Protein AF-K0XUV5-F1 (afdb_monomer_lite)

pLDDT: mean 91.11, std 4.99, range [62.06, 97.81]

Secondary structure (DSSP, 8-state):
--EEEEPTT-TT--EEEEEE-S--TT-TTHHHH-SSSSPPEEEE-HHHHHHHHHHHHHHHSHHHHHHHHHHIIIIIHHHHIIIIIT---S----SHHHHHHHHHHHHHHHHHHHHHHHHHHHHH--

Foldseek 3Di:
DPDKDFDPPDPPRFIKDKDFDPDPPPPPCCVVQDPDPGTDIDIDGVVVVVVVVVVVCCCPDPVNVVVVVVCCVPPVVLVCCCCPVVVCPDQDDDDPVSSVVVVVVSVVVSVVVVVVVVVVVVVVVD

Radius of gyration: 26.23 Å; chains: 1; bounding box: 59×37×67 Å

Sequence (126 aa):
FLCRKDVRGNQYGRKEELYECEDCSGCPYAKKCKNTDKNRTVRINQELTSMHQEVIENLESIHGALLRMNRSIQAEGAYGIMKNDRWYKRIVRRGIHSVKLEVLLVAIGHNLYKYQKKKMRNRTAA

Structure (mmCIF, N/CA/C/O backbone):
data_AF-K0XUV5-F1
#
_entry.id   AF-K0XUV5-F1
#
loop_
_atom_site.group_PDB
_atom_site.id
_atom_site.type_symbol
_atom_site.label_atom_id
_atom_site.label_alt_id
_atom_site.label_comp_id
_atom_site.label_asym_id
_atom_site.label_entity_id
_atom_site.label_seq_id
_atom_site.pdbx_PDB_ins_code
_atom_site.Cartn_x
_atom_site.Cartn_y
_atom_site.Cartn_z
_atom_site.occupancy
_atom_site.B_iso_or_equiv
_atom_site.auth_seq_id
_atom_site.auth_comp_id
_atom_site.auth_asym_id
_atom_site.auth_atom_id
_atom_site.pdbx_PDB_model_num
ATOM 1 N N . PHE A 1 1 ? -12.977 1.619 30.925 1.00 87.69 1 PHE A N 1
ATOM 2 C CA . PHE A 1 1 ? -12.492 0.456 30.141 1.00 87.69 1 PHE A CA 1
ATOM 3 C C . PHE A 1 1 ? -13.566 -0.612 30.194 1.00 87.69 1 PHE A C 1
ATOM 5 O O . PHE A 1 1 ? -14.115 -0.800 31.269 1.00 87.69 1 PHE A O 1
ATOM 12 N N . LEU A 1 2 ? -13.897 -1.254 29.072 1.00 90.50 2 LEU A N 1
ATOM 13 C CA . LEU A 1 2 ? -14.992 -2.226 29.016 1.00 90.50 2 LEU A CA 1
ATOM 14 C C . LEU A 1 2 ? -14.473 -3.652 28.823 1.00 90.50 2 LEU A C 1
ATOM 16 O O . LEU A 1 2 ? -14.714 -4.513 29.660 1.00 90.50 2 LEU A O 1
ATOM 20 N N . CYS A 1 3 ? -13.730 -3.907 27.745 1.00 91.12 3 CYS A N 1
ATOM 21 C CA . CYS A 1 3 ? -13.092 -5.201 27.520 1.00 91.12 3 CYS A CA 1
ATOM 22 C C . CYS A 1 3 ? -11.968 -5.113 26.485 1.00 91.12 3 CYS A C 1
ATOM 24 O O . CYS A 1 3 ? -11.850 -4.136 25.742 1.00 91.12 3 CYS A O 1
ATOM 26 N N . ARG A 1 4 ? -11.172 -6.181 26.402 1.00 92.12 4 ARG A N 1
ATOM 27 C CA . ARG A 1 4 ? -10.244 -6.432 25.298 1.00 92.12 4 ARG A CA 1
ATOM 28 C C . ARG A 1 4 ? -10.768 -7.617 24.490 1.00 92.12 4 ARG A C 1
ATOM 30 O O . ARG A 1 4 ? -11.144 -8.631 25.073 1.00 92.12 4 ARG A O 1
ATOM 37 N N . LYS A 1 5 ? -10.807 -7.491 23.166 1.00 91.69 5 LYS A N 1
ATOM 38 C CA . LYS A 1 5 ? -11.322 -8.531 22.264 1.00 91.69 5 LYS A CA 1
ATOM 39 C C . LYS A 1 5 ? -10.470 -8.658 21.012 1.00 91.69 5 LYS A C 1
ATOM 41 O O . LYS A 1 5 ? -9.811 -7.702 20.613 1.00 91.69 5 LYS A O 1
ATOM 46 N N . ASP A 1 6 ? -10.504 -9.821 20.379 1.00 90.44 6 ASP A N 1
ATOM 47 C CA . ASP A 1 6 ? -9.756 -10.045 19.146 1.00 90.44 6 ASP A CA 1
ATOM 48 C C . ASP A 1 6 ? -10.371 -9.262 17.979 1.00 90.44 6 ASP A C 1
ATOM 50 O O . ASP A 1 6 ? -11.596 -9.153 17.837 1.00 90.44 6 ASP A O 1
ATOM 54 N N . VAL A 1 7 ? -9.513 -8.709 17.120 1.00 87.75 7 VAL A N 1
ATOM 55 C CA . VAL A 1 7 ? -9.963 -8.019 15.908 1.00 87.75 7 VAL A CA 1
ATOM 56 C C . VAL A 1 7 ? -10.528 -9.051 14.933 1.00 87.75 7 VAL A C 1
ATOM 58 O O . VAL A 1 7 ? -9.843 -9.978 14.501 1.00 87.75 7 VAL A O 1
ATOM 61 N N . ARG A 1 8 ? -11.796 -8.888 14.552 1.00 84.69 8 ARG A N 1
ATOM 62 C CA . ARG A 1 8 ? -12.488 -9.834 13.667 1.00 84.69 8 ARG A CA 1
ATOM 63 C C . ARG A 1 8 ? -11.822 -9.889 12.286 1.00 84.69 8 ARG A C 1
ATOM 65 O O . ARG A 1 8 ? -11.578 -8.854 11.675 1.00 84.69 8 ARG A O 1
ATOM 72 N N . GLY A 1 9 ? -11.572 -11.100 11.784 1.00 83.75 9 GLY A N 1
ATOM 73 C CA . GLY A 1 9 ? -10.949 -11.318 10.469 1.00 83.75 9 GLY A CA 1
ATOM 74 C C . GLY A 1 9 ? -9.446 -11.027 10.430 1.00 83.75 9 GLY A C 1
ATOM 75 O O . GLY A 1 9 ? -8.860 -10.931 9.355 1.00 83.75 9 GLY A O 1
ATOM 76 N N . ASN A 1 10 ? -8.814 -10.868 11.590 1.00 81.00 10 ASN A N 1
ATOM 77 C CA . ASN A 1 10 ? -7.397 -10.584 11.684 1.00 81.00 10 ASN A CA 1
ATOM 78 C C . ASN A 1 10 ? -6.562 -11.869 11.676 1.00 81.00 10 ASN A C 1
ATOM 80 O O . ASN A 1 10 ? -6.668 -12.687 12.583 1.00 81.00 10 ASN A O 1
ATOM 84 N N . GLN A 1 11 ? -5.677 -12.005 10.692 1.00 80.31 11 GLN A N 1
ATOM 85 C CA . GLN A 1 11 ? -4.745 -13.135 10.597 1.00 80.31 11 GLN A CA 1
ATOM 86 C C . GLN A 1 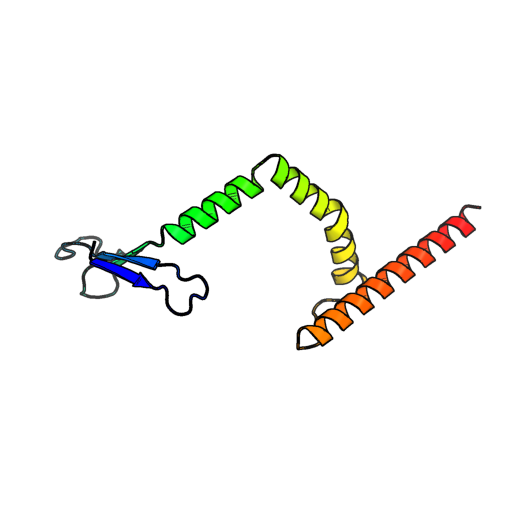11 ? -3.526 -12.995 11.526 1.00 80.31 11 GLN A C 1
ATOM 88 O O . GLN A 1 11 ? -2.779 -13.949 11.698 1.00 80.31 11 GLN A O 1
ATOM 93 N N . TYR A 1 12 ? -3.340 -11.824 12.145 1.00 79.50 12 TYR A N 1
ATOM 94 C CA . TYR A 1 12 ? -2.172 -11.489 12.967 1.00 79.50 12 TYR A CA 1
ATOM 95 C C . TYR A 1 12 ? -2.457 -11.511 14.479 1.00 79.50 12 TYR A C 1
ATOM 97 O O . TYR A 1 12 ? -1.673 -10.972 15.249 1.00 79.50 12 TYR A O 1
ATOM 105 N N . GLY A 1 13 ? -3.605 -12.042 14.922 1.00 83.50 13 GLY A N 1
ATOM 106 C CA . GLY A 1 13 ? -3.913 -12.233 16.355 1.00 83.50 13 GLY A CA 1
ATOM 107 C C . GLY A 1 13 ? -4.067 -10.963 17.212 1.00 83.50 13 GLY A C 1
ATOM 108 O O . GLY A 1 13 ? -4.224 -11.059 18.423 1.00 83.50 13 GLY A O 1
ATOM 109 N N . ARG A 1 14 ? -4.032 -9.777 16.599 1.00 88.56 14 ARG A N 1
ATOM 110 C CA . ARG A 1 14 ? -4.155 -8.472 17.275 1.00 88.56 14 ARG A CA 1
ATOM 111 C C . ARG A 1 14 ? -5.469 -8.291 18.023 1.00 88.56 14 ARG A C 1
ATOM 113 O O . ARG A 1 14 ? -6.534 -8.686 17.528 1.00 88.56 14 ARG A O 1
ATOM 120 N N . LYS A 1 15 ? -5.386 -7.562 19.135 1.00 90.31 15 LYS A N 1
ATOM 121 C CA . LYS A 1 15 ? -6.513 -7.233 20.015 1.00 90.31 15 LYS A CA 1
ATOM 122 C C . LYS A 1 15 ? -6.904 -5.758 19.928 1.00 90.31 15 LYS A C 1
ATOM 124 O O . LYS A 1 15 ? -6.077 -4.885 19.687 1.00 90.31 15 LYS A O 1
ATOM 129 N N . GLU A 1 16 ? -8.188 -5.480 20.124 1.00 92.81 16 GLU A N 1
ATOM 130 C CA . GLU A 1 16 ? -8.725 -4.131 20.297 1.00 92.81 16 GLU A CA 1
ATOM 131 C C . GLU A 1 16 ? -9.319 -3.964 21.697 1.00 92.81 16 GLU A C 1
ATOM 133 O O . GLU A 1 16 ? -9.958 -4.862 22.252 1.00 92.81 16 GLU A O 1
ATOM 138 N N . GLU A 1 17 ? -9.101 -2.789 22.269 1.00 93.69 17 GLU A N 1
ATOM 139 C CA . GLU A 1 17 ? -9.635 -2.367 23.554 1.00 93.69 17 GLU A CA 1
ATOM 140 C C . GLU A 1 17 ? -10.884 -1.524 23.323 1.00 93.69 17 GLU A C 1
ATOM 142 O O . GLU A 1 17 ? -10.882 -0.569 22.539 1.00 93.69 17 GLU A O 1
ATOM 147 N N . LEU A 1 18 ? -11.966 -1.890 24.003 1.00 93.19 18 LEU A N 1
ATOM 148 C CA . LEU A 1 18 ? -13.206 -1.137 24.005 1.00 93.19 18 LEU A CA 1
ATOM 149 C C . LEU A 1 18 ? -13.264 -0.272 25.262 1.00 93.19 18 LEU A C 1
ATOM 151 O O . LEU A 1 18 ? -13.167 -0.768 26.386 1.0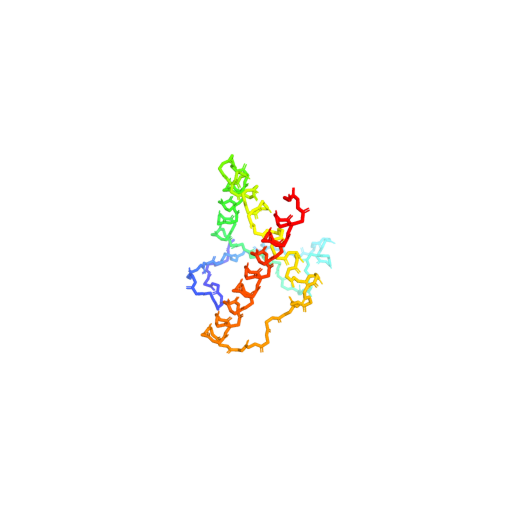0 93.19 18 LEU A O 1
ATOM 155 N N . TYR A 1 19 ? -13.480 1.019 25.066 1.00 92.44 19 TYR A N 1
ATOM 156 C CA . TYR A 1 19 ? -13.735 1.982 26.125 1.00 92.44 19 TYR A CA 1
ATOM 157 C C . TYR A 1 19 ? -15.152 2.500 25.965 1.00 92.44 19 TYR A C 1
ATOM 159 O O . TYR A 1 19 ? -15.567 2.813 24.854 1.00 92.44 19 TYR A O 1
ATOM 167 N N . GLU A 1 20 ? -15.888 2.597 27.059 1.00 92.75 20 GLU A N 1
ATOM 168 C CA . GLU A 1 20 ? -17.205 3.220 27.091 1.00 92.75 20 GLU A CA 1
ATOM 169 C C . GLU A 1 20 ? -17.159 4.402 28.053 1.00 92.75 20 GLU A C 1
ATOM 171 O O . GLU A 1 20 ? -16.466 4.355 29.071 1.00 92.75 20 GLU A O 1
ATOM 176 N N . CYS A 1 21 ? -17.844 5.476 27.675 1.00 91.06 21 CYS A N 1
ATOM 177 C CA . CYS A 1 21 ? -18.056 6.629 28.531 1.00 91.06 21 CYS A CA 1
ATOM 178 C C . CYS A 1 21 ? -18.965 6.242 29.706 1.00 91.06 21 CYS A C 1
ATOM 180 O O . CYS A 1 21 ? -19.957 5.545 29.505 1.00 91.06 21 CYS A O 1
ATOM 182 N N . GLU A 1 22 ? -18.628 6.698 30.912 1.00 88.62 22 GLU A N 1
ATOM 183 C CA . GLU A 1 22 ? -19.354 6.350 32.141 1.00 88.62 22 GLU A CA 1
ATOM 184 C C . GLU A 1 22 ? -20.810 6.820 32.091 1.00 88.62 22 GLU A C 1
ATOM 186 O O . GLU A 1 22 ? -21.721 6.028 32.326 1.00 88.62 22 GLU A O 1
ATOM 191 N N . ASP A 1 23 ? -21.035 8.073 31.692 1.00 89.44 23 ASP A N 1
ATOM 192 C CA . ASP A 1 23 ? -22.372 8.617 31.496 1.00 89.44 23 ASP A CA 1
ATOM 193 C C . ASP A 1 23 ? -22.399 9.664 30.376 1.00 89.44 23 ASP A C 1
ATOM 195 O O . ASP A 1 23 ? -21.607 10.606 30.335 1.00 89.44 23 ASP A O 1
ATOM 199 N N . CYS A 1 24 ? -23.321 9.487 29.432 1.00 87.94 24 CYS A N 1
ATOM 200 C CA . CYS A 1 24 ? -23.600 10.451 28.368 1.00 87.94 24 CYS A CA 1
ATOM 201 C C . CYS A 1 24 ? -24.914 11.219 28.588 1.00 87.94 24 CYS A C 1
ATOM 203 O O . CYS A 1 24 ? -25.306 12.002 27.714 1.00 87.94 24 CYS A O 1
ATOM 205 N N . SER A 1 25 ? -25.616 10.982 29.696 1.00 86.12 25 SER A N 1
ATOM 206 C CA . SER A 1 25 ? -26.890 11.618 30.028 1.00 86.12 25 SER A CA 1
ATOM 207 C C . SER A 1 25 ? -26.691 13.118 30.243 1.00 86.12 25 SER A C 1
ATOM 209 O O . SER A 1 25 ? -25.774 13.553 30.930 1.00 86.12 25 SER A O 1
ATOM 211 N N . GLY A 1 26 ? -27.505 13.942 29.579 1.00 85.75 26 GLY A N 1
ATOM 212 C CA . GLY A 1 26 ? -27.391 15.404 29.668 1.00 85.75 26 GLY A CA 1
ATOM 213 C C . GLY A 1 26 ? -26.158 16.016 28.984 1.00 85.75 26 GLY A C 1
ATOM 214 O O . GLY A 1 26 ? -25.953 17.223 29.085 1.00 85.75 26 GLY A O 1
ATOM 215 N N . CYS A 1 27 ? -25.347 15.239 28.253 1.00 86.25 27 CYS A N 1
ATOM 216 C CA . CYS A 1 27 ? -24.184 15.784 27.556 1.00 86.25 27 CYS A CA 1
ATOM 217 C C . CYS A 1 27 ? -24.624 16.765 26.441 1.00 86.25 27 CYS A C 1
ATOM 219 O O . CYS A 1 27 ? -25.276 16.340 25.480 1.00 86.25 27 CYS A O 1
ATOM 221 N N . PRO A 1 28 ? -24.218 18.053 26.479 1.00 90.31 28 PRO A N 1
ATOM 222 C CA . PRO A 1 28 ? -24.636 19.051 25.485 1.00 90.31 28 PRO A CA 1
ATOM 223 C C . PRO A 1 28 ? -24.118 18.733 24.075 1.00 90.31 28 PRO A C 1
ATOM 225 O O . PRO A 1 28 ? -24.689 19.159 23.071 1.00 90.31 28 PRO A O 1
ATOM 228 N N . TYR A 1 29 ? -23.057 17.929 23.985 1.00 88.81 29 TYR A N 1
ATOM 229 C CA . TYR A 1 29 ? -22.463 17.480 22.731 1.00 88.81 29 TYR A CA 1
ATOM 230 C C . TYR A 1 29 ? -22.972 16.112 22.268 1.00 88.81 29 TYR A C 1
ATOM 232 O O . TYR A 1 29 ? -22.529 15.649 21.218 1.00 88.81 29 TYR A O 1
ATOM 240 N N . ALA A 1 30 ? -23.901 15.466 22.989 1.00 86.62 30 ALA A N 1
ATOM 241 C CA . ALA A 1 30 ? -24.385 14.120 22.670 1.00 86.62 30 ALA A CA 1
ATOM 242 C C . ALA A 1 30 ? -24.806 13.991 21.199 1.00 86.62 30 ALA A C 1
ATOM 244 O O . ALA A 1 30 ? -24.334 13.086 20.519 1.00 86.62 30 ALA A O 1
ATOM 245 N N . LYS A 1 31 ? -25.564 14.969 20.675 1.00 86.56 31 LYS A N 1
ATOM 246 C CA . LYS A 1 31 ? -26.018 15.000 19.270 1.00 86.56 31 LYS A CA 1
ATOM 247 C C . LYS A 1 31 ? -24.882 15.013 18.233 1.00 86.56 31 LYS A C 1
ATOM 249 O O . LYS A 1 31 ? -25.098 14.582 17.110 1.00 86.56 31 LYS A O 1
ATOM 254 N N . LYS A 1 32 ? -23.693 15.527 18.576 1.00 89.75 32 LYS A N 1
ATOM 255 C CA . LYS A 1 32 ? -22.501 15.541 17.697 1.00 89.75 32 LYS A CA 1
ATOM 256 C C . LYS A 1 32 ? -21.556 14.363 17.960 1.00 89.75 32 LYS A C 1
ATOM 258 O O . LYS A 1 32 ? -20.685 14.066 17.152 1.00 89.75 32 LYS A O 1
ATOM 263 N N . CYS A 1 33 ? -21.680 13.748 19.131 1.00 87.19 33 CYS A N 1
ATOM 264 C CA . CYS A 1 33 ? -20.731 12.800 19.701 1.00 87.19 33 CYS A CA 1
ATOM 265 C C . CYS A 1 33 ? -21.172 11.344 19.484 1.00 87.19 33 CYS A C 1
ATOM 267 O O . CYS A 1 33 ? -20.324 10.474 19.278 1.00 87.19 33 CYS A O 1
ATOM 269 N N . LYS A 1 34 ? -22.485 11.080 19.522 1.00 86.25 34 LYS A N 1
ATOM 270 C CA . LYS A 1 34 ? -23.090 9.754 19.374 1.00 86.25 34 LYS A CA 1
ATOM 271 C C . LYS A 1 34 ? -24.367 9.815 18.531 1.00 86.25 34 LYS A C 1
ATOM 273 O O . LYS A 1 34 ? -25.108 10.788 18.590 1.00 86.25 34 LYS A O 1
ATOM 278 N N . ASN A 1 35 ? -24.634 8.731 17.802 1.00 85.75 35 ASN A N 1
ATOM 279 C CA . ASN A 1 35 ? -25.840 8.570 16.976 1.00 85.75 35 ASN A CA 1
ATOM 280 C C . ASN A 1 35 ? -26.886 7.638 17.614 1.00 85.75 35 ASN A C 1
ATOM 282 O O . ASN A 1 35 ? -27.937 7.406 17.030 1.00 85.75 35 ASN A O 1
ATOM 286 N N . THR A 1 36 ? -26.586 7.062 18.779 1.00 87.00 36 THR A N 1
ATOM 287 C CA . THR A 1 36 ? -27.451 6.112 19.491 1.00 87.00 36 THR A CA 1
ATOM 288 C C . THR A 1 36 ? -27.668 6.563 20.927 1.00 87.00 36 THR A C 1
ATOM 290 O O . THR A 1 36 ? -26.817 7.255 21.489 1.00 87.00 36 THR A O 1
ATOM 293 N N . ASP A 1 37 ? -28.739 6.085 21.556 1.00 84.75 37 ASP A N 1
ATOM 294 C CA . ASP A 1 37 ? -29.068 6.435 22.944 1.00 84.75 37 ASP A CA 1
ATOM 295 C C . ASP A 1 37 ? -28.071 5.870 23.968 1.00 84.75 37 ASP A C 1
ATOM 297 O O . ASP A 1 37 ? -27.898 6.440 25.043 1.00 84.75 37 ASP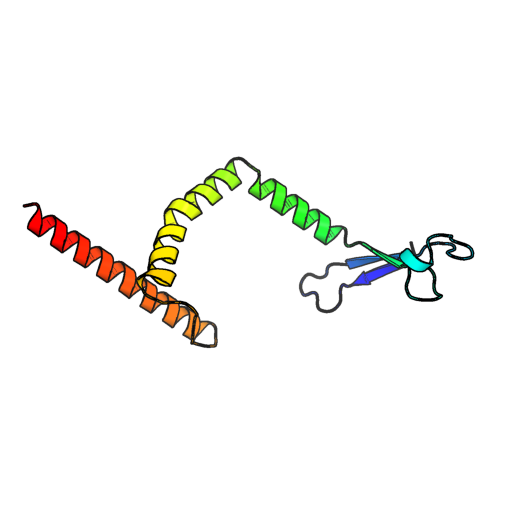 A O 1
ATOM 301 N N . LYS A 1 38 ? -27.326 4.817 23.605 1.00 88.56 38 LYS A N 1
ATOM 302 C CA . LYS A 1 38 ? -26.259 4.211 24.425 1.00 88.56 38 LYS A CA 1
ATOM 303 C C . LYS A 1 38 ? -25.112 5.182 24.721 1.00 88.56 38 LYS A C 1
ATOM 305 O O . LYS A 1 38 ? -24.965 6.197 24.039 1.00 88.56 38 LYS A O 1
ATOM 310 N N . ASN A 1 39 ? -24.284 4.882 25.718 1.00 91.19 39 ASN A N 1
ATOM 311 C CA . ASN A 1 39 ? -23.071 5.656 25.973 1.00 91.19 39 ASN A CA 1
ATOM 312 C C . ASN A 1 39 ? -22.089 5.537 24.800 1.00 91.19 39 ASN A C 1
ATOM 314 O O . ASN A 1 39 ? -22.116 4.588 24.012 1.00 91.19 39 ASN A O 1
ATOM 318 N N . ARG A 1 40 ? -21.233 6.550 24.631 1.00 90.31 40 ARG A N 1
ATOM 319 C CA . ARG A 1 40 ? -20.249 6.535 23.548 1.00 90.31 40 ARG A CA 1
ATOM 320 C C . ARG A 1 40 ? -19.193 5.475 23.828 1.00 90.31 40 ARG A C 1
ATOM 322 O O . ARG A 1 40 ? -18.508 5.536 24.845 1.00 90.31 40 ARG A O 1
ATOM 329 N N . THR A 1 41 ? -18.998 4.582 22.864 1.00 91.19 41 THR A N 1
ATOM 330 C CA . THR A 1 41 ? -17.887 3.631 22.864 1.00 91.19 41 THR A CA 1
ATOM 331 C C . THR A 1 41 ? -16.784 4.070 21.908 1.00 91.19 41 THR A C 1
ATOM 333 O O . THR A 1 41 ? -17.063 4.450 20.769 1.00 91.19 41 THR A O 1
ATOM 336 N N . VAL A 1 42 ? -15.532 3.961 22.336 1.00 91.56 42 VAL A N 1
ATOM 337 C CA . VAL A 1 42 ? -14.330 4.168 21.524 1.00 91.56 42 VAL A CA 1
ATOM 338 C C . VAL A 1 42 ? -13.562 2.855 21.448 1.00 91.56 42 VAL A C 1
ATOM 340 O O . VAL A 1 42 ? -13.517 2.086 22.407 1.00 91.56 42 VAL A O 1
ATOM 343 N N . ARG A 1 43 ? -12.974 2.586 20.284 1.00 91.50 43 ARG A N 1
ATOM 344 C CA . ARG A 1 43 ? -12.111 1.429 20.057 1.00 91.50 43 ARG A CA 1
ATOM 345 C C . ARG A 1 43 ? -10.682 1.899 19.887 1.00 91.50 43 ARG A C 1
ATOM 347 O O . ARG A 1 43 ? -10.438 2.786 19.074 1.00 91.50 43 ARG A O 1
ATOM 354 N N . ILE A 1 44 ? -9.764 1.294 20.624 1.00 91.50 44 ILE A N 1
ATOM 355 C CA . ILE A 1 44 ? -8.338 1.594 20.539 1.00 91.50 44 ILE A CA 1
ATOM 356 C C . ILE A 1 44 ? -7.600 0.299 20.219 1.00 91.50 44 ILE A C 1
ATOM 358 O O . ILE A 1 44 ? -7.815 -0.727 20.858 1.00 91.50 44 ILE A O 1
ATOM 362 N N . ASN A 1 45 ? -6.733 0.339 19.210 1.00 90.88 45 ASN A N 1
ATOM 363 C CA . ASN A 1 45 ? -5.846 -0.768 18.876 1.00 90.88 45 ASN A CA 1
ATOM 364 C C . ASN A 1 45 ? -4.403 -0.309 19.083 1.00 90.88 45 ASN A C 1
ATOM 366 O O . ASN A 1 45 ? -3.780 0.227 18.169 1.00 90.88 45 ASN A O 1
ATOM 370 N N . GLN A 1 46 ? -3.907 -0.477 20.309 1.00 88.56 46 GLN A N 1
ATOM 371 C CA . GLN A 1 46 ? -2.566 -0.029 20.687 1.00 88.56 46 GLN A CA 1
ATOM 372 C C . GLN A 1 46 ? -1.478 -0.734 19.868 1.00 88.56 46 GLN A C 1
ATOM 374 O O . GLN A 1 46 ? -0.523 -0.092 19.440 1.00 88.56 46 GLN A O 1
ATOM 379 N N . GLU A 1 47 ? -1.657 -2.026 19.583 1.00 88.31 47 GLU A N 1
ATOM 380 C CA . GLU A 1 47 ? -0.716 -2.809 18.776 1.00 88.31 47 GLU A CA 1
ATOM 381 C C . GLU A 1 47 ? -0.583 -2.233 17.360 1.00 88.31 47 GLU A C 1
ATOM 383 O O . GLU A 1 47 ? 0.526 -2.031 16.872 1.00 88.31 47 GLU A O 1
ATOM 388 N N . LEU A 1 48 ? -1.706 -1.909 16.706 1.00 90.00 48 LEU A N 1
ATOM 389 C CA . LEU A 1 48 ? -1.708 -1.274 15.385 1.00 90.00 48 LEU A CA 1
ATOM 390 C C . LEU A 1 48 ? -1.032 0.095 15.413 1.00 90.00 48 LEU A C 1
ATOM 392 O O . LEU A 1 48 ? -0.247 0.394 14.516 1.00 90.00 48 LEU A O 1
ATOM 396 N N . THR A 1 49 ? -1.317 0.904 16.434 1.00 91.62 49 THR A N 1
ATOM 397 C CA . THR A 1 49 ? -0.671 2.208 16.603 1.00 91.62 49 THR A CA 1
ATOM 398 C C . THR A 1 49 ? 0.844 2.060 16.748 1.00 91.62 49 THR A C 1
ATOM 400 O O . THR A 1 49 ? 1.580 2.780 16.081 1.00 91.62 49 THR A O 1
ATOM 403 N N . SER A 1 50 ? 1.318 1.092 17.538 1.00 91.94 50 SER A N 1
ATOM 404 C CA . SER A 1 50 ? 2.751 0.817 17.697 1.00 91.94 50 SER A CA 1
ATOM 405 C C . SER A 1 50 ? 3.402 0.375 16.386 1.00 91.94 50 SER A C 1
ATOM 407 O O . SER A 1 50 ? 4.462 0.877 16.034 1.00 91.94 50 SER A O 1
ATOM 409 N N . MET A 1 51 ? 2.755 -0.518 15.629 1.00 91.38 51 MET A N 1
ATOM 410 C CA . MET A 1 51 ? 3.258 -0.939 14.316 1.00 91.38 51 MET A CA 1
ATOM 411 C C . MET A 1 51 ? 3.324 0.231 13.328 1.00 91.38 51 MET A C 1
ATOM 413 O O . MET A 1 51 ? 4.264 0.340 12.549 1.00 91.38 51 MET A O 1
ATOM 417 N N . HIS A 1 52 ? 2.328 1.121 13.339 1.00 93.75 52 HIS A N 1
ATOM 418 C CA . HIS A 1 52 ? 2.353 2.319 12.500 1.00 93.75 52 HIS A CA 1
ATOM 419 C C . HIS A 1 52 ? 3.502 3.251 12.884 1.00 93.75 52 HIS A C 1
ATOM 421 O O . HIS A 1 52 ? 4.171 3.775 11.997 1.00 93.75 52 HIS A O 1
ATOM 427 N N . GLN A 1 53 ? 3.735 3.430 14.183 1.00 96.44 53 GLN A N 1
ATOM 428 C CA . GLN A 1 53 ? 4.826 4.249 14.691 1.00 96.44 53 GLN A CA 1
ATOM 429 C C . GLN A 1 53 ? 6.188 3.695 14.249 1.00 96.44 53 GLN A C 1
ATOM 431 O O . GLN A 1 53 ? 6.983 4.429 13.671 1.00 96.44 53 GLN A O 1
ATOM 436 N N . GLU A 1 54 ? 6.401 2.385 14.392 1.00 96.06 54 GLU A N 1
ATOM 437 C CA . GLU A 1 54 ? 7.609 1.701 13.915 1.00 96.06 54 GLU A CA 1
ATOM 438 C C . GLU A 1 54 ? 7.817 1.889 12.402 1.00 96.06 54 GLU A C 1
ATOM 440 O O . GLU A 1 54 ? 8.923 2.154 11.930 1.00 96.06 54 GLU A O 1
ATOM 445 N N . VAL A 1 55 ? 6.748 1.783 11.605 1.00 95.94 55 VAL A N 1
ATOM 446 C CA . VAL A 1 55 ? 6.819 2.015 10.155 1.00 95.94 55 VAL A CA 1
ATOM 447 C C . VAL A 1 55 ? 7.232 3.453 9.842 1.00 95.94 55 VAL A C 1
ATOM 449 O O . VAL A 1 55 ? 8.064 3.657 8.958 1.00 95.94 55 VAL A O 1
ATOM 452 N N . ILE A 1 56 ? 6.672 4.445 10.537 1.00 96.31 56 ILE A N 1
ATOM 453 C CA . ILE A 1 56 ? 7.022 5.858 10.338 1.00 96.31 56 ILE A CA 1
ATOM 454 C C . ILE A 1 56 ? 8.491 6.088 10.691 1.00 96.31 56 ILE A C 1
ATOM 456 O O . ILE A 1 56 ? 9.233 6.606 9.860 1.00 96.31 56 ILE A O 1
ATOM 460 N N . GLU A 1 57 ? 8.932 5.616 11.854 1.00 97.56 57 GLU A N 1
ATOM 461 C CA . GLU A 1 57 ? 10.325 5.725 12.298 1.00 97.56 57 GLU A CA 1
ATOM 462 C C . GLU A 1 57 ? 11.287 5.093 11.287 1.00 97.56 57 GLU A C 1
ATOM 464 O O . GLU A 1 57 ? 12.287 5.701 10.896 1.00 97.56 57 GLU A O 1
ATOM 469 N N . ASN A 1 58 ? 10.944 3.915 10.763 1.00 96.69 58 ASN A N 1
ATOM 470 C CA . ASN A 1 58 ? 11.717 3.265 9.712 1.00 96.69 58 ASN A CA 1
ATOM 471 C C . ASN A 1 58 ? 11.780 4.107 8.427 1.00 96.69 58 ASN A C 1
ATOM 473 O O . ASN A 1 58 ? 12.850 4.217 7.826 1.00 96.69 58 ASN A O 1
ATOM 477 N N . LEU A 1 59 ? 10.669 4.714 7.997 1.00 94.62 59 LEU A N 1
ATOM 478 C CA . LEU A 1 59 ? 10.592 5.528 6.775 1.00 94.62 59 LEU A CA 1
ATOM 479 C C . LEU A 1 59 ? 11.291 6.892 6.891 1.00 94.62 59 LEU A C 1
ATOM 481 O O . LEU A 1 59 ? 11.773 7.415 5.873 1.00 94.62 59 LEU A O 1
ATOM 485 N N . GLU A 1 60 ? 11.309 7.463 8.094 1.00 95.81 60 GLU A N 1
ATOM 486 C CA . GLU A 1 60 ? 11.925 8.752 8.429 1.00 95.81 60 GLU A CA 1
ATOM 487 C C . GLU A 1 60 ? 13.399 8.625 8.822 1.00 95.81 60 GLU A C 1
ATOM 489 O O . GLU A 1 60 ? 14.146 9.599 8.725 1.00 95.81 60 GLU A O 1
ATOM 494 N N . SER A 1 61 ? 13.853 7.423 9.182 1.00 97.81 61 SER A N 1
ATOM 495 C CA . SER A 1 61 ? 15.270 7.150 9.405 1.00 97.81 61 SER A CA 1
ATOM 496 C C . SER A 1 61 ? 16.120 7.491 8.172 1.00 97.81 61 SER A C 1
ATOM 498 O O . SER A 1 61 ? 15.679 7.380 7.023 1.00 97.81 61 SER A O 1
ATOM 500 N N . ILE A 1 62 ? 17.394 7.836 8.396 1.00 97.62 62 ILE A N 1
ATOM 501 C CA . ILE A 1 62 ? 18.366 8.084 7.314 1.00 97.62 62 ILE A CA 1
ATOM 502 C C . ILE A 1 62 ? 18.432 6.876 6.370 1.00 97.62 62 ILE A C 1
ATOM 504 O O . ILE A 1 62 ? 18.431 7.027 5.148 1.00 97.62 62 ILE A O 1
ATOM 508 N N . HIS A 1 63 ? 18.436 5.666 6.933 1.00 96.94 63 HIS A N 1
ATOM 509 C CA . HIS A 1 63 ? 18.443 4.435 6.155 1.00 96.94 63 HIS A CA 1
ATOM 510 C C . HIS A 1 63 ? 17.183 4.301 5.283 1.00 96.94 63 HIS A C 1
ATOM 512 O O . HIS A 1 63 ? 17.284 4.042 4.082 1.00 96.94 63 HIS A O 1
ATOM 518 N N . GLY A 1 64 ? 16.002 4.550 5.852 1.00 96.62 64 GLY A N 1
ATOM 519 C CA . GLY A 1 64 ? 14.734 4.540 5.123 1.00 96.62 64 GLY A CA 1
ATOM 520 C C . GLY A 1 64 ? 14.677 5.581 4.010 1.00 96.62 64 GLY A C 1
ATOM 521 O O . GLY A 1 64 ? 14.227 5.280 2.901 1.00 96.62 64 GLY A O 1
ATOM 522 N N . ALA A 1 65 ? 15.190 6.787 4.258 1.00 95.94 65 ALA A N 1
ATOM 523 C CA . ALA A 1 65 ? 15.303 7.832 3.247 1.00 95.94 65 ALA A CA 1
ATOM 524 C C . ALA A 1 65 ? 16.196 7.395 2.069 1.00 95.94 65 ALA A C 1
ATOM 526 O O . ALA A 1 65 ? 15.796 7.541 0.910 1.00 95.94 65 ALA A O 1
ATOM 527 N N . LEU A 1 66 ? 17.351 6.776 2.346 1.00 96.38 66 LEU A N 1
ATOM 528 C CA . LEU A 1 66 ? 18.242 6.230 1.314 1.00 96.38 66 LEU A CA 1
ATOM 529 C C . LEU A 1 66 ? 17.570 5.116 0.498 1.00 96.38 66 LEU A C 1
ATOM 531 O O . LEU A 1 66 ? 17.663 5.105 -0.732 1.00 96.38 66 LEU A O 1
ATOM 535 N N . LEU A 1 67 ? 16.840 4.205 1.148 1.00 95.06 67 LEU A N 1
ATOM 536 C CA . LEU A 1 67 ? 16.082 3.157 0.458 1.00 95.06 67 LEU A CA 1
ATOM 537 C C . LEU A 1 67 ? 14.980 3.736 -0.442 1.00 95.06 67 LEU A C 1
ATOM 539 O O . LEU A 1 67 ? 14.816 3.285 -1.579 1.00 95.06 67 LEU A O 1
ATOM 543 N N . ARG A 1 68 ? 14.247 4.759 0.022 1.00 93.56 68 ARG A N 1
ATOM 544 C CA . ARG A 1 68 ? 13.219 5.443 -0.784 1.00 93.56 68 ARG A CA 1
ATOM 545 C C . ARG A 1 68 ? 13.821 6.136 -2.003 1.00 93.56 68 ARG A C 1
ATOM 547 O O . ARG A 1 68 ? 13.276 6.001 -3.099 1.00 93.56 68 ARG A O 1
ATOM 554 N N . MET A 1 69 ? 14.959 6.807 -1.834 1.00 93.31 69 MET A N 1
ATOM 555 C CA . MET A 1 69 ? 15.691 7.420 -2.942 1.00 93.31 69 MET A CA 1
ATOM 556 C C . MET A 1 69 ? 16.135 6.365 -3.966 1.00 93.31 69 MET A C 1
ATOM 558 O O . MET A 1 69 ? 15.876 6.514 -5.160 1.00 93.31 69 MET A O 1
ATOM 562 N N . ASN A 1 70 ? 16.712 5.250 -3.507 1.00 92.25 70 ASN A N 1
ATOM 563 C CA . ASN A 1 70 ? 17.110 4.143 -4.379 1.00 92.25 70 ASN A CA 1
ATOM 564 C C . ASN A 1 70 ? 15.925 3.553 -5.151 1.00 92.25 70 ASN A C 1
ATOM 566 O O . ASN A 1 70 ? 16.050 3.274 -6.344 1.00 92.25 70 ASN A O 1
ATOM 570 N N . ARG A 1 71 ? 14.756 3.408 -4.513 1.00 90.19 71 ARG A N 1
ATOM 571 C CA . ARG A 1 71 ? 13.534 2.947 -5.188 1.00 90.19 71 ARG A CA 1
ATOM 572 C C . ARG A 1 71 ? 13.116 3.901 -6.309 1.00 90.19 71 ARG A C 1
ATOM 574 O O . ARG A 1 71 ? 12.755 3.433 -7.391 1.00 90.19 71 ARG A O 1
ATOM 581 N N . SER A 1 72 ? 13.193 5.210 -6.068 1.00 90.19 72 SER A N 1
ATOM 582 C CA . SER A 1 72 ? 12.868 6.218 -7.081 1.00 90.19 72 SER A CA 1
ATOM 583 C C . SER A 1 72 ? 13.805 6.134 -8.289 1.00 90.19 72 SER A C 1
ATOM 585 O O . SER A 1 72 ? 13.353 6.083 -9.433 1.00 90.19 72 SER A O 1
ATOM 587 N N . ILE A 1 73 ? 15.106 5.967 -8.045 1.00 86.81 73 ILE A N 1
ATOM 588 C CA . ILE A 1 73 ? 16.115 5.856 -9.108 1.00 86.81 73 ILE A CA 1
ATOM 589 C C . ILE A 1 73 ? 15.978 4.545 -9.900 1.00 86.81 73 ILE A C 1
ATOM 591 O O . ILE A 1 73 ? 16.026 4.550 -11.130 1.00 86.81 73 ILE A O 1
ATOM 595 N N . GLN A 1 74 ? 15.834 3.408 -9.215 1.00 84.94 74 GLN A N 1
ATOM 596 C CA . GLN A 1 74 ? 15.924 2.088 -9.851 1.00 84.94 74 GLN A CA 1
ATOM 597 C C . GLN A 1 74 ? 14.612 1.638 -10.495 1.00 84.94 74 GLN A C 1
ATOM 599 O O . GLN A 1 74 ? 14.627 1.006 -11.553 1.00 84.94 74 GLN A O 1
ATOM 604 N N . ALA A 1 75 ? 13.480 1.928 -9.852 1.00 84.00 75 ALA A N 1
ATOM 605 C CA . ALA A 1 75 ? 12.208 1.305 -10.190 1.00 84.00 75 ALA A CA 1
ATOM 606 C C . ALA A 1 75 ? 11.218 2.283 -10.830 1.00 84.00 75 ALA A C 1
ATOM 608 O O . ALA A 1 75 ? 10.590 1.941 -11.835 1.00 84.00 75 ALA A O 1
ATOM 609 N N . GLU A 1 76 ? 11.067 3.492 -10.282 1.00 86.50 76 GLU A N 1
ATOM 610 C CA . GLU A 1 76 ? 9.986 4.405 -10.687 1.00 86.50 76 GLU A CA 1
ATOM 611 C C . GLU A 1 76 ? 10.090 4.807 -12.163 1.00 86.50 76 GLU A C 1
ATOM 613 O O . GLU A 1 76 ? 9.087 4.751 -12.876 1.00 86.50 76 GLU A O 1
ATOM 618 N N . GLY A 1 77 ? 11.298 5.081 -12.667 1.00 86.56 77 GLY A N 1
ATOM 619 C CA . GLY A 1 77 ? 11.507 5.382 -14.088 1.00 86.56 77 GLY A CA 1
ATOM 620 C C . GLY A 1 77 ? 11.091 4.238 -15.023 1.00 86.56 77 GLY A C 1
ATOM 621 O O . GLY A 1 77 ? 10.427 4.465 -16.036 1.00 86.56 77 GLY A O 1
ATOM 622 N N . ALA A 1 78 ? 11.417 2.989 -14.672 1.00 88.19 78 ALA A N 1
ATOM 623 C CA . ALA A 1 78 ? 11.039 1.822 -15.471 1.00 88.19 78 ALA A CA 1
ATOM 624 C C . ALA A 1 78 ? 9.517 1.605 -15.471 1.00 88.19 78 ALA A C 1
ATOM 626 O O . ALA A 1 78 ? 8.924 1.362 -16.526 1.00 88.19 78 ALA A O 1
ATOM 627 N N . TYR A 1 79 ? 8.871 1.747 -14.310 1.00 87.88 79 TYR A N 1
ATOM 628 C CA . TYR A 1 79 ? 7.416 1.647 -14.195 1.00 87.88 79 TYR A CA 1
ATOM 629 C C . TYR A 1 79 ? 6.685 2.784 -14.912 1.00 87.88 79 TYR A C 1
ATOM 631 O O . TYR A 1 79 ? 5.636 2.532 -15.503 1.00 87.88 79 TYR A O 1
ATOM 639 N N . GLY A 1 80 ? 7.233 4.002 -14.905 1.00 90.25 80 GLY A N 1
ATOM 640 C CA . GLY A 1 80 ? 6.692 5.141 -15.646 1.00 90.25 80 GLY A CA 1
ATOM 641 C C . GLY A 1 80 ? 6.620 4.857 -17.146 1.00 90.25 80 GLY A C 1
ATOM 642 O O . GLY A 1 80 ? 5.539 4.925 -17.730 1.00 90.25 80 GLY A O 1
ATOM 643 N N . ILE A 1 81 ? 7.738 4.422 -17.739 1.00 90.88 81 ILE A N 1
ATOM 644 C CA . ILE A 1 81 ? 7.810 4.034 -19.159 1.00 90.88 81 ILE A CA 1
ATOM 645 C C . ILE A 1 81 ? 6.842 2.883 -19.453 1.00 90.88 81 ILE A C 1
ATOM 647 O O . ILE A 1 81 ? 6.112 2.891 -20.441 1.00 90.88 81 ILE A O 1
ATOM 651 N N . MET A 1 82 ? 6.828 1.860 -18.600 1.00 90.94 82 MET A N 1
ATOM 652 C CA . MET A 1 82 ? 5.986 0.684 -18.803 1.00 90.94 82 MET A CA 1
ATOM 653 C C . MET A 1 82 ? 4.491 1.041 -18.782 1.00 90.94 82 MET A C 1
ATOM 655 O O . MET A 1 82 ? 3.736 0.609 -19.651 1.00 90.94 82 MET A O 1
ATOM 659 N N . LYS A 1 83 ? 4.054 1.860 -17.822 1.00 89.56 83 LYS A N 1
ATOM 660 C CA . LYS A 1 83 ? 2.638 2.206 -17.658 1.00 89.56 83 LYS A CA 1
ATOM 661 C C . LYS A 1 83 ? 2.154 3.248 -18.664 1.00 89.56 83 LYS A C 1
ATOM 663 O O . LYS A 1 83 ? 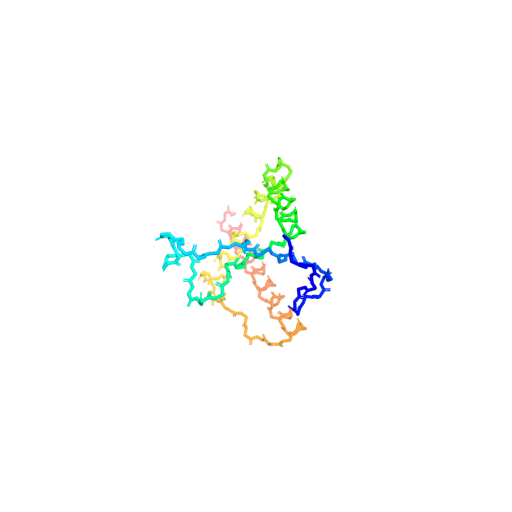1.099 3.042 -19.263 1.00 89.56 83 LYS A O 1
ATOM 668 N N . ASN A 1 84 ? 2.900 4.339 -18.846 1.00 89.12 84 ASN A N 1
ATOM 669 C CA . ASN A 1 84 ? 2.491 5.451 -19.706 1.00 89.12 84 ASN A CA 1
ATOM 670 C C . ASN A 1 84 ? 2.926 5.229 -21.156 1.00 89.12 84 ASN A C 1
ATOM 672 O O . ASN A 1 84 ? 2.070 5.104 -22.028 1.00 89.12 84 ASN A O 1
ATOM 676 N N . ASP A 1 85 ? 4.226 5.092 -21.418 1.00 88.06 85 ASP A N 1
ATOM 677 C CA . ASP A 1 85 ? 4.742 5.017 -22.794 1.00 88.06 85 ASP A CA 1
ATOM 678 C C . ASP A 1 85 ? 4.359 3.704 -23.488 1.00 88.06 85 ASP A C 1
ATOM 680 O O . ASP A 1 85 ? 4.234 3.647 -24.712 1.00 88.06 85 ASP A O 1
ATOM 684 N N . ARG A 1 86 ? 4.198 2.620 -22.716 1.00 88.56 86 ARG A N 1
ATOM 685 C CA . ARG A 1 86 ? 3.861 1.280 -23.231 1.00 88.56 86 ARG A CA 1
ATOM 686 C C . ARG A 1 86 ? 2.442 0.822 -22.927 1.00 88.56 86 ARG A C 1
ATOM 688 O O . ARG A 1 86 ? 2.100 -0.304 -23.272 1.00 88.56 86 ARG A O 1
ATOM 695 N N . TRP A 1 87 ? 1.622 1.679 -22.317 1.00 89.81 87 TRP A N 1
ATOM 696 C CA . TRP A 1 87 ? 0.201 1.422 -22.058 1.00 89.81 87 TRP A CA 1
ATOM 697 C C . TRP A 1 87 ? -0.086 0.157 -21.228 1.00 89.81 87 TRP A C 1
ATOM 699 O O . TRP A 1 87 ? -1.212 -0.346 -21.221 1.00 89.81 87 TRP A O 1
ATOM 709 N N . TYR A 1 88 ? 0.889 -0.342 -20.463 1.00 92.38 88 TYR A N 1
ATOM 710 C CA . TYR A 1 88 ? 0.684 -1.459 -19.544 1.00 92.38 88 TYR A CA 1
ATOM 711 C C . TYR A 1 88 ? 0.000 -0.964 -18.260 1.00 92.38 88 TYR A C 1
ATOM 713 O O . TYR A 1 88 ? 0.628 -0.739 -17.226 1.00 92.38 88 TYR A O 1
ATOM 721 N N . LYS A 1 89 ? -1.309 -0.710 -18.349 1.00 88.31 89 LYS A N 1
ATOM 722 C CA . LYS A 1 89 ? -2.075 -0.028 -17.291 1.00 88.31 89 LYS A CA 1
ATOM 723 C C . LYS A 1 89 ? -2.458 -0.946 -16.131 1.00 88.31 89 LYS A C 1
ATOM 725 O O . LYS A 1 89 ? -2.473 -0.500 -14.985 1.00 88.31 89 LYS A O 1
ATOM 730 N N . ARG A 1 90 ? -2.810 -2.201 -16.414 1.00 91.56 90 ARG A N 1
ATOM 731 C CA . ARG A 1 90 ? -3.273 -3.179 -15.419 1.00 91.56 90 ARG A CA 1
ATOM 732 C C . ARG A 1 90 ? -2.849 -4.586 -15.812 1.00 91.56 90 ARG A C 1
ATOM 734 O O . ARG A 1 90 ? -2.817 -4.900 -16.996 1.00 91.56 90 ARG A O 1
ATOM 741 N N . ILE A 1 91 ? -2.599 -5.402 -14.792 1.00 94.69 91 ILE A N 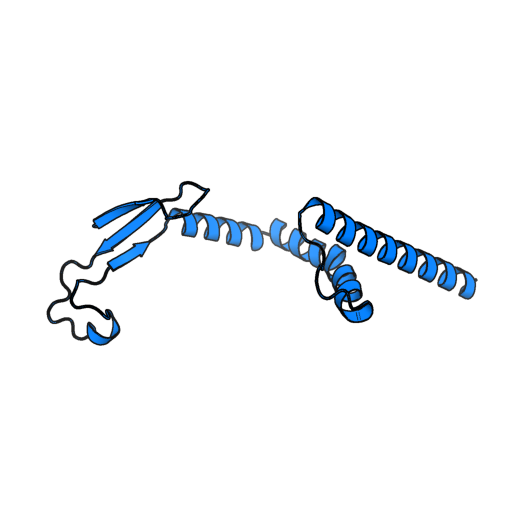1
ATOM 742 C CA . ILE A 1 91 ? -2.411 -6.845 -14.933 1.00 94.69 91 ILE A CA 1
ATOM 743 C C . ILE A 1 91 ? -3.748 -7.462 -15.352 1.00 94.69 91 ILE A C 1
ATOM 745 O O . ILE A 1 91 ? -4.777 -7.160 -14.741 1.00 94.69 91 ILE A O 1
ATOM 749 N N . VAL A 1 92 ? -3.741 -8.310 -16.378 1.00 94.12 92 VAL A N 1
ATOM 750 C CA . VAL A 1 92 ? -4.966 -8.937 -16.909 1.00 94.12 92 VAL A CA 1
ATOM 751 C C . VAL A 1 92 ? -5.146 -10.382 -16.451 1.00 94.12 92 VAL A C 1
ATOM 753 O O . VAL A 1 92 ? -6.269 -10.889 -16.416 1.00 94.12 92 VAL A O 1
ATOM 756 N N . ARG A 1 93 ? -4.059 -11.067 -16.082 1.00 95.31 93 ARG A N 1
ATOM 757 C CA . ARG A 1 93 ? -4.095 -12.453 -15.607 1.00 95.31 93 ARG A CA 1
ATOM 758 C C . ARG A 1 93 ? -4.562 -12.540 -14.152 1.00 95.31 93 ARG A C 1
ATOM 760 O O . ARG A 1 93 ? -4.411 -11.617 -13.357 1.00 95.31 93 ARG A O 1
ATOM 767 N N . ARG A 1 94 ? -5.116 -13.701 -13.794 1.00 95.88 94 ARG A N 1
ATOM 768 C CA . ARG A 1 94 ? -5.536 -14.052 -12.429 1.00 95.88 94 ARG A CA 1
ATOM 769 C C . ARG A 1 94 ? -4.721 -15.238 -11.915 1.00 95.88 94 ARG A C 1
ATOM 771 O O . ARG A 1 94 ? -4.321 -16.095 -12.700 1.00 95.88 94 ARG A O 1
ATOM 778 N N . GLY A 1 95 ? -4.522 -15.292 -10.599 1.00 96.75 95 GLY A N 1
ATOM 779 C CA . GLY A 1 95 ? -3.711 -16.313 -9.931 1.00 96.75 95 GLY A CA 1
ATOM 780 C C . GLY A 1 95 ? -2.217 -15.981 -9.946 1.00 96.75 95 GLY A C 1
ATOM 781 O O . GLY A 1 95 ? -1.686 -15.477 -10.935 1.00 96.75 95 GLY A O 1
ATOM 782 N N . ILE A 1 96 ? -1.532 -16.258 -8.834 1.00 96.19 96 ILE A N 1
ATOM 783 C CA . ILE A 1 96 ? -0.168 -15.768 -8.586 1.00 96.19 96 ILE A CA 1
ATOM 784 C C . ILE A 1 96 ? 0.840 -16.212 -9.657 1.00 96.19 96 ILE A C 1
ATOM 786 O O . ILE A 1 96 ? 1.659 -15.408 -10.097 1.00 96.19 96 ILE A O 1
ATOM 790 N N . HIS A 1 97 ? 0.740 -17.454 -10.140 1.00 97.69 97 HIS A N 1
ATOM 791 C CA . HIS A 1 97 ? 1.627 -17.987 -11.178 1.00 97.69 97 HIS A CA 1
ATOM 792 C C . HIS A 1 97 ? 1.454 -17.257 -12.515 1.00 97.69 97 HIS A C 1
ATOM 794 O O . HIS A 1 97 ? 2.436 -16.826 -13.119 1.00 97.69 97 HIS A O 1
ATOM 800 N N . SER A 1 98 ? 0.210 -17.056 -12.948 1.00 97.56 98 SER A N 1
ATOM 801 C CA . SER A 1 98 ? -0.108 -16.377 -14.208 1.00 97.56 98 SER A CA 1
ATOM 802 C C . SER A 1 98 ? 0.228 -14.887 -14.158 1.00 97.56 98 SER A C 1
ATOM 804 O O . SER A 1 98 ? 0.734 -14.338 -15.134 1.00 97.56 98 SER A O 1
ATOM 806 N N . VAL A 1 99 ? -0.013 -14.236 -13.015 1.00 97.12 99 VAL A N 1
ATOM 807 C CA . VAL A 1 99 ? 0.391 -12.841 -12.777 1.00 97.12 99 VAL A CA 1
ATOM 808 C C . VAL A 1 99 ? 1.912 -12.707 -12.843 1.00 97.12 99 VAL A C 1
ATOM 810 O O . VAL A 1 99 ? 2.425 -11.802 -13.499 1.00 97.12 99 VAL A O 1
ATOM 813 N N . LYS A 1 100 ? 2.647 -13.632 -12.212 1.00 97.19 100 LYS A N 1
ATOM 814 C CA . LYS A 1 100 ? 4.113 -13.646 -12.251 1.00 97.19 100 LYS A CA 1
ATOM 815 C C . LYS A 1 100 ? 4.632 -13.802 -13.680 1.00 97.19 100 LYS A C 1
ATOM 817 O O . LYS A 1 100 ? 5.540 -13.073 -14.068 1.00 97.19 100 LYS A O 1
ATOM 822 N N . LEU A 1 101 ? 4.037 -14.702 -14.465 1.00 97.31 101 LEU A N 1
ATOM 823 C CA . LEU A 1 101 ? 4.373 -14.875 -15.879 1.00 97.31 101 LEU A CA 1
ATOM 824 C C . LEU A 1 101 ? 4.171 -13.577 -16.675 1.00 97.31 101 LEU A C 1
ATOM 826 O O . LEU A 1 101 ? 5.074 -13.164 -17.396 1.00 97.31 101 LEU A O 1
ATOM 830 N N . GLU A 1 102 ? 3.019 -12.918 -16.527 1.00 96.00 102 GLU A N 1
ATOM 831 C CA . GLU A 1 102 ? 2.714 -11.663 -17.227 1.00 96.00 102 GLU A CA 1
ATOM 832 C C . GLU A 1 102 ? 3.748 -10.575 -16.919 1.00 96.00 102 GLU A C 1
ATOM 834 O O . GLU A 1 102 ? 4.349 -10.009 -17.833 1.00 96.00 102 GLU A O 1
ATOM 839 N N . VAL A 1 103 ? 4.013 -10.333 -15.632 1.00 93.94 103 VAL A N 1
ATOM 840 C CA . VAL A 1 103 ? 4.981 -9.318 -15.196 1.00 93.94 103 VAL A CA 1
ATOM 841 C C . VAL A 1 103 ? 6.387 -9.632 -15.719 1.00 93.94 103 VAL A C 1
ATOM 843 O O . VAL A 1 103 ? 7.079 -8.726 -16.184 1.00 93.94 103 VAL A O 1
ATOM 846 N N . LEU A 1 104 ? 6.802 -10.904 -15.699 1.00 95.62 104 LEU A N 1
ATOM 847 C CA . LEU A 1 104 ? 8.103 -11.330 -16.225 1.00 95.62 104 LEU A CA 1
ATOM 848 C C . LEU A 1 104 ? 8.224 -11.091 -17.733 1.00 95.62 104 LEU A C 1
ATOM 850 O O . LEU A 1 104 ? 9.238 -10.557 -18.182 1.00 95.62 104 LEU A O 1
ATOM 854 N N . LEU A 1 105 ? 7.198 -11.437 -18.513 1.00 95.94 105 LEU A N 1
ATOM 855 C CA . LEU A 1 105 ? 7.194 -11.220 -19.962 1.00 95.94 105 LEU A CA 1
ATOM 856 C C . LEU A 1 105 ? 7.292 -9.730 -20.309 1.00 95.94 105 LEU A C 1
ATOM 858 O O . LEU A 1 105 ? 8.089 -9.345 -21.167 1.00 95.94 105 LEU A O 1
ATOM 862 N N . VAL A 1 106 ? 6.540 -8.881 -19.603 1.00 94.31 106 VAL A N 1
ATOM 863 C CA . VAL A 1 106 ? 6.603 -7.423 -19.786 1.00 94.31 106 VAL A CA 1
ATOM 864 C C . VAL A 1 106 ? 7.992 -6.884 -19.428 1.00 94.31 106 VAL A C 1
ATOM 866 O O . VAL A 1 106 ? 8.546 -6.068 -20.170 1.00 94.31 106 VAL A O 1
ATOM 869 N N . ALA A 1 107 ? 8.595 -7.365 -18.337 1.00 93.12 107 ALA A N 1
ATOM 870 C CA . ALA A 1 107 ? 9.941 -6.967 -17.926 1.00 93.12 107 ALA A CA 1
ATOM 871 C C . ALA A 1 107 ? 11.017 -7.382 -18.948 1.00 93.12 107 ALA A C 1
AT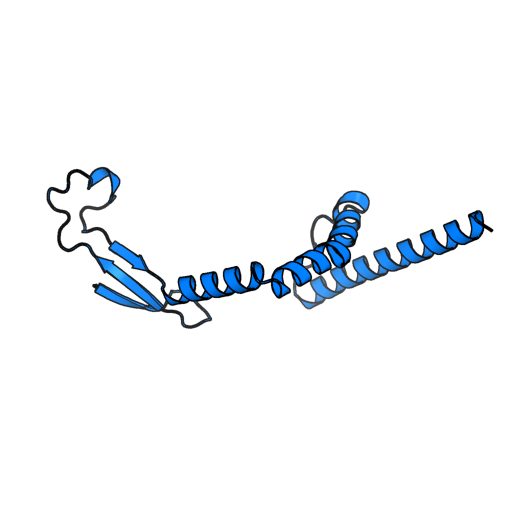OM 873 O O . ALA A 1 107 ? 11.878 -6.571 -19.301 1.00 93.12 107 ALA A O 1
ATOM 874 N N . ILE A 1 108 ? 10.947 -8.609 -19.476 1.00 95.94 108 ILE A N 1
ATOM 875 C CA . ILE A 1 108 ? 11.849 -9.087 -20.536 1.00 95.94 108 ILE A CA 1
ATOM 876 C C . ILE A 1 108 ? 11.712 -8.204 -21.780 1.00 95.94 108 ILE A C 1
ATOM 878 O O . ILE A 1 108 ? 12.717 -7.702 -22.289 1.00 95.94 108 ILE A O 1
ATOM 882 N N . GLY A 1 109 ? 10.481 -7.948 -22.234 1.00 94.62 109 GLY A N 1
ATOM 883 C CA . GLY A 1 109 ? 10.221 -7.084 -23.385 1.00 94.62 109 GLY A CA 1
ATOM 884 C C . GLY A 1 109 ? 10.777 -5.667 -23.202 1.00 94.62 109 GLY A C 1
ATOM 885 O O . GLY A 1 109 ? 11.409 -5.121 -24.110 1.00 94.62 109 GLY A O 1
ATOM 886 N N . HIS A 1 110 ? 10.617 -5.085 -22.008 1.00 93.12 110 HIS A N 1
ATOM 887 C CA . HIS A 1 110 ? 11.189 -3.780 -21.669 1.00 93.12 110 HIS A CA 1
ATOM 888 C C . HIS A 1 110 ? 12.725 -3.775 -21.770 1.00 93.12 110 HIS A C 1
ATOM 890 O O . HIS A 1 110 ? 13.305 -2.878 -22.391 1.00 93.12 110 HIS A O 1
ATOM 896 N N . ASN A 1 111 ? 13.386 -4.794 -21.212 1.00 93.50 111 ASN A N 1
ATOM 897 C CA . ASN A 1 111 ? 14.844 -4.909 -21.225 1.00 93.50 111 ASN A CA 1
ATOM 898 C C . ASN A 1 111 ? 15.402 -5.104 -22.639 1.00 93.50 111 ASN A C 1
ATOM 900 O O . ASN A 1 111 ? 16.349 -4.412 -23.021 1.00 93.50 111 ASN A O 1
ATOM 904 N N . LEU A 1 112 ? 14.789 -5.982 -23.440 1.00 96.00 112 LEU A N 1
ATOM 905 C CA . LEU A 1 112 ? 15.178 -6.206 -24.836 1.00 96.00 112 LEU A CA 1
ATOM 906 C C . LEU A 1 112 ? 15.048 -4.926 -25.666 1.00 96.00 112 LEU A C 1
ATOM 908 O O . LEU A 1 112 ? 15.959 -4.568 -26.415 1.00 96.00 112 LEU A O 1
ATOM 912 N N . TYR A 1 113 ? 13.956 -4.183 -25.484 1.00 92.94 113 TYR A N 1
ATOM 913 C CA . TYR A 1 113 ? 13.764 -2.906 -26.164 1.00 92.94 113 TYR A CA 1
ATOM 914 C C . TYR A 1 113 ? 14.844 -1.880 -25.801 1.00 92.94 113 TYR A C 1
ATOM 916 O O . TYR A 1 113 ? 15.404 -1.218 -26.681 1.00 92.94 113 TYR A O 1
ATOM 924 N N . LYS A 1 114 ? 15.163 -1.753 -24.508 1.00 92.50 114 LYS A N 1
ATOM 925 C CA . LYS A 1 114 ? 16.208 -0.844 -24.022 1.00 92.50 114 LYS A CA 1
ATOM 926 C C . LYS A 1 114 ? 17.581 -1.227 -24.579 1.00 92.50 114 LYS A C 1
ATOM 928 O O . LYS A 1 114 ? 18.326 -0.350 -25.019 1.00 92.50 114 LYS A O 1
ATOM 933 N N . TYR A 1 115 ? 17.890 -2.523 -24.607 1.00 95.44 115 TYR A N 1
ATOM 934 C CA . TYR A 1 115 ? 19.121 -3.048 -25.189 1.00 95.44 115 TYR A CA 1
ATOM 935 C C . TYR A 1 115 ? 19.235 -2.709 -26.680 1.00 95.44 115 TYR A C 1
ATOM 937 O O . TYR A 1 115 ? 20.236 -2.127 -27.103 1.00 95.44 115 TYR A O 1
ATOM 945 N N . GLN A 1 116 ? 18.183 -2.972 -27.462 1.00 96.19 116 GLN A N 1
ATOM 946 C CA . GLN A 1 116 ? 18.175 -2.685 -28.896 1.00 96.19 116 GLN A CA 1
ATOM 947 C C . GLN A 1 116 ? 18.345 -1.187 -29.180 1.00 96.19 116 GLN A C 1
ATOM 949 O O . GLN A 1 116 ? 19.161 -0.809 -30.020 1.00 96.19 116 GLN A O 1
ATOM 954 N N . LYS A 1 117 ? 17.645 -0.316 -28.441 1.00 93.50 117 LYS A N 1
ATOM 955 C CA . LYS A 1 117 ? 17.813 1.143 -28.555 1.00 93.50 117 LYS A CA 1
ATOM 956 C C . LYS A 1 117 ? 19.244 1.591 -28.264 1.00 93.50 117 LYS A C 1
ATOM 958 O O . LYS A 1 117 ? 19.785 2.412 -29.003 1.00 93.50 117 LYS A O 1
ATOM 963 N N . LYS A 1 118 ? 19.865 1.046 -27.212 1.00 94.25 118 LYS A N 1
ATOM 964 C CA . LYS A 1 118 ? 21.263 1.347 -26.873 1.00 94.25 118 LYS A CA 1
ATOM 965 C C . LYS A 1 118 ? 22.204 0.919 -28.001 1.00 94.25 118 LYS A C 1
ATOM 967 O O . LYS A 1 118 ? 23.056 1.705 -28.400 1.00 94.25 118 LYS A O 1
ATOM 972 N N . LYS A 1 119 ? 22.012 -0.285 -28.550 1.00 95.88 119 LYS A N 1
ATOM 973 C CA . LYS A 1 119 ? 22.804 -0.797 -29.676 1.00 95.88 119 LYS A CA 1
ATOM 974 C C . LYS A 1 119 ? 22.680 0.097 -30.912 1.00 95.88 119 LYS A C 1
ATOM 976 O O . LYS A 1 119 ? 23.693 0.419 -31.518 1.00 95.88 119 LYS A O 1
ATOM 981 N N . MET A 1 120 ? 21.468 0.535 -31.256 1.00 94.88 120 MET A N 1
ATOM 982 C CA . MET A 1 120 ? 21.243 1.438 -32.392 1.00 94.88 120 MET A CA 1
ATOM 983 C C . MET A 1 120 ? 21.923 2.794 -32.195 1.00 94.88 120 MET A C 1
ATOM 985 O O . MET A 1 120 ? 22.653 3.226 -33.076 1.00 94.88 120 MET A O 1
ATOM 989 N N . ARG A 1 121 ? 21.773 3.423 -31.021 1.00 94.12 121 ARG A N 1
ATOM 990 C CA . ARG A 1 121 ? 22.424 4.710 -30.727 1.00 94.12 121 ARG A CA 1
ATOM 991 C C . ARG A 1 121 ? 23.947 4.628 -30.836 1.00 94.12 121 ARG A C 1
ATOM 993 O O . ARG A 1 121 ? 24.560 5.521 -31.403 1.00 94.12 121 ARG A O 1
ATOM 1000 N N . ASN A 1 122 ? 24.542 3.552 -30.325 1.00 93.50 122 ASN A N 1
ATOM 1001 C CA . ASN A 1 122 ? 25.987 3.349 -30.406 1.00 93.50 122 ASN A CA 1
ATOM 1002 C C . ASN A 1 122 ? 26.473 3.163 -31.852 1.00 93.50 122 ASN A C 1
ATOM 1004 O O . ASN A 1 122 ? 27.585 3.563 -32.156 1.00 93.50 122 ASN A O 1
ATOM 1008 N N . ARG A 1 123 ? 25.652 2.576 -32.733 1.00 90.38 123 ARG A N 1
ATOM 1009 C CA . ARG A 1 123 ? 25.968 2.447 -34.164 1.00 90.38 123 ARG A CA 1
ATOM 1010 C C . ARG A 1 123 ? 25.845 3.762 -34.929 1.00 90.38 123 ARG A C 1
ATOM 1012 O O . ARG A 1 123 ? 26.508 3.904 -35.936 1.00 90.38 123 ARG A O 1
ATOM 1019 N N . THR A 1 124 ? 24.961 4.663 -34.503 1.00 86.69 124 THR A N 1
ATOM 1020 C CA . THR A 1 124 ? 24.779 5.982 -35.136 1.00 86.69 124 THR A CA 1
ATOM 1021 C C . THR A 1 124 ? 25.818 7.002 -34.665 1.00 86.69 124 THR A C 1
ATOM 1023 O O . THR A 1 124 ? 26.072 7.973 -35.362 1.00 86.69 124 THR A O 1
ATOM 1026 N N . ALA A 1 125 ? 26.375 6.814 -33.467 1.00 77.69 125 ALA A N 1
ATOM 1027 C CA . ALA A 1 125 ? 27.398 7.690 -32.894 1.00 77.69 125 ALA A CA 1
ATOM 1028 C C . ALA A 1 125 ? 28.840 7.306 -33.283 1.00 77.69 125 ALA A C 1
ATOM 1030 O O . ALA A 1 125 ? 29.757 8.054 -32.956 1.00 77.69 125 ALA A O 1
ATOM 1031 N N . ALA A 1 126 ? 29.024 6.139 -33.906 1.00 62.06 126 ALA A N 1
ATOM 1032 C CA . ALA A 1 126 ? 30.282 5.668 -34.482 1.00 62.06 126 ALA A CA 1
ATOM 1033 C C . ALA A 1 126 ? 30.294 5.968 -35.983 1.00 62.06 126 ALA A C 1
ATOM 1035 O O . ALA A 1 126 ? 31.385 6.290 -36.494 1.00 62.06 126 ALA A O 1
#